Protein AF-A0A661M513-F1 (afdb_monomer_lite)

Radius of gyration: 14.8 Å; chains: 1; bounding box: 26×38×31 Å

Foldseek 3Di:
DPPQDQQHQPPVPPRDGNVVPCPVVVVVVVVCVVVPPDDDDD

Secondary structure (DSSP, 8-state):
-----TTSBPTTSSSSBGGGTHHHHHHHHHHHTT--S-----

Structure (mmCIF, N/CA/C/O backbone):
data_AF-A0A661M513-F1
#
_entry.id   AF-A0A661M513-F1
#
loop_
_atom_site.group_PDB
_atom_site.id
_atom_site.type_symbol
_atom_site.label_atom_id
_atom_site.label_alt_id
_atom_site.label_comp_id
_atom_site.label_asym_id
_atom_site.label_entity_id
_atom_site.label_seq_id
_atom_site.pdbx_PDB_ins_code
_atom_site.Cartn_x
_atom_site.Cartn_y
_atom_site.Cartn_z
_atom_site.occupancy
_atom_site.B_iso_or_equiv
_atom_site.auth_seq_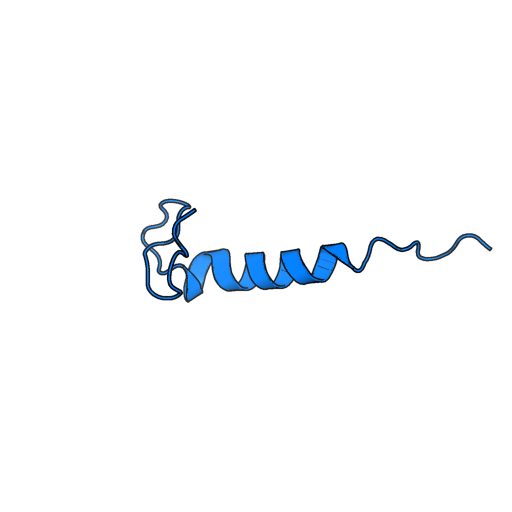id
_atom_site.auth_comp_id
_atom_site.auth_asym_id
_atom_site.auth_atom_id
_atom_site.pdbx_PDB_model_num
ATOM 1 N N . MET A 1 1 ? -10.152 5.045 -14.244 1.00 52.91 1 MET A N 1
ATOM 2 C CA . MET A 1 1 ? -10.452 4.392 -12.949 1.00 52.91 1 MET A CA 1
ATOM 3 C C . MET A 1 1 ? -9.608 5.067 -11.880 1.00 52.91 1 MET A C 1
ATOM 5 O O . MET A 1 1 ? -8.403 5.175 -12.102 1.00 52.91 1 MET A O 1
ATOM 9 N N . PRO A 1 2 ? -10.203 5.597 -10.800 1.00 53.94 2 PRO A N 1
ATOM 10 C CA . PRO A 1 2 ? -9.456 6.309 -9.767 1.00 53.94 2 PRO A CA 1
ATOM 11 C C . PRO A 1 2 ? -8.354 5.395 -9.224 1.00 53.94 2 PRO A C 1
ATOM 13 O O . PRO A 1 2 ? -8.597 4.229 -8.911 1.00 53.94 2 PRO A O 1
ATOM 16 N N . LYS A 1 3 ? -7.118 5.900 -9.185 1.00 64.38 3 LYS A N 1
ATOM 17 C CA . LYS A 1 3 ? -5.987 5.205 -8.564 1.00 64.38 3 LYS A CA 1
ATOM 18 C C . LYS A 1 3 ? -6.279 5.140 -7.067 1.00 64.38 3 LYS A C 1
ATOM 20 O O . LYS A 1 3 ? -5.980 6.092 -6.357 1.00 64.38 3 LYS A O 1
ATOM 25 N N . LEU A 1 4 ? -6.890 4.044 -6.614 1.00 74.75 4 LEU A N 1
ATOM 26 C CA . LEU A 1 4 ? -7.075 3.770 -5.193 1.00 74.75 4 LEU A CA 1
ATOM 27 C C . LEU A 1 4 ? -5.701 3.866 -4.521 1.00 74.75 4 LEU A C 1
ATOM 29 O O . LEU A 1 4 ? -4.782 3.103 -4.844 1.00 74.75 4 LEU A O 1
ATOM 33 N N . GLY A 1 5 ? -5.537 4.854 -3.648 1.00 81.50 5 GLY A N 1
ATOM 34 C CA . GLY A 1 5 ? -4.299 5.065 -2.929 1.00 81.50 5 GLY A CA 1
ATOM 35 C C . GLY A 1 5 ? -4.051 3.907 -1.971 1.00 81.50 5 GLY A C 1
ATOM 36 O O . GLY A 1 5 ? -4.957 3.225 -1.495 1.00 81.50 5 GLY A O 1
ATOM 37 N N . ARG A 1 6 ? -2.781 3.663 -1.644 1.00 83.56 6 ARG A N 1
ATOM 38 C CA . ARG A 1 6 ? -2.399 2.584 -0.714 1.00 83.56 6 ARG A CA 1
ATOM 39 C C . ARG A 1 6 ? -3.074 2.716 0.661 1.00 83.56 6 ARG A C 1
ATOM 41 O O . ARG A 1 6 ? -3.260 1.709 1.344 1.00 83.56 6 ARG A O 1
ATOM 48 N N . ASN A 1 7 ? -3.420 3.935 1.066 1.00 88.00 7 ASN A N 1
ATOM 49 C CA . ASN A 1 7 ? -4.025 4.221 2.364 1.00 88.00 7 ASN A CA 1
ATOM 50 C C . ASN A 1 7 ? -5.556 4.217 2.355 1.00 88.00 7 ASN A C 1
ATOM 52 O O . ASN A 1 7 ? -6.134 4.191 3.441 1.00 88.00 7 ASN A O 1
ATOM 56 N N . ASP A 1 8 ? -6.189 4.213 1.181 1.00 90.44 8 ASP A N 1
ATOM 57 C CA . ASP A 1 8 ? -7.643 4.203 1.059 1.00 90.44 8 ASP A CA 1
ATOM 58 C C . ASP A 1 8 ? -8.247 2.896 1.564 1.00 90.44 8 ASP A C 1
ATOM 60 O O . ASP A 1 8 ? -7.565 1.873 1.695 1.00 90.44 8 ASP A O 1
ATOM 64 N N . LEU A 1 9 ? -9.545 2.925 1.856 1.00 90.69 9 LEU A N 1
ATOM 65 C CA . LEU A 1 9 ? -10.290 1.723 2.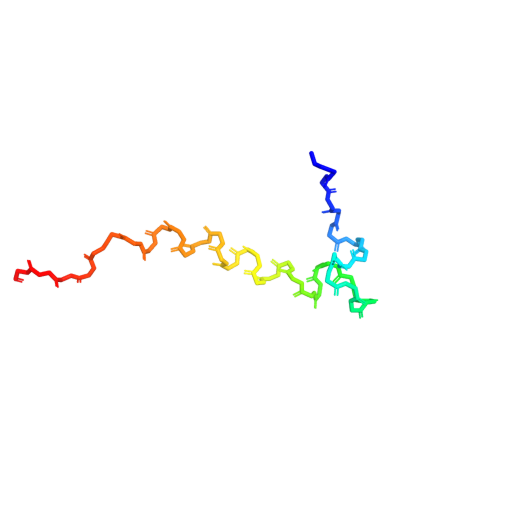199 1.00 90.69 9 LEU A CA 1
ATOM 66 C C . LEU A 1 9 ? -10.258 0.740 1.029 1.00 90.69 9 LEU A C 1
ATOM 68 O O . LEU A 1 9 ? -10.376 1.108 -0.138 1.00 90.69 9 LEU A O 1
ATOM 72 N N . CYS A 1 10 ? -10.062 -0.536 1.344 1.00 91.00 10 CYS A N 1
ATOM 73 C CA . CYS A 1 10 ? -10.010 -1.560 0.322 1.00 91.00 10 CYS A CA 1
ATOM 74 C C . CYS A 1 10 ? -11.373 -1.695 -0.367 1.00 91.00 10 CYS A C 1
ATOM 76 O O . CYS A 1 10 ? -12.397 -1.829 0.299 1.00 91.00 10 CYS A O 1
ATOM 78 N N . TRP A 1 11 ? -11.355 -1.784 -1.698 1.00 86.12 11 TRP A N 1
ATOM 79 C CA . TRP A 1 11 ? -12.547 -1.941 -2.542 1.00 86.12 11 TRP A CA 1
ATOM 80 C C . TRP A 1 11 ? -13.403 -3.181 -2.220 1.00 86.12 11 TRP A C 1
ATOM 82 O O . TRP A 1 11 ? -14.558 -3.248 -2.615 1.00 86.12 11 TRP A O 1
ATOM 92 N N . CYS A 1 12 ? -12.862 -4.152 -1.481 1.00 88.31 12 CYS A N 1
ATOM 93 C CA . CYS A 1 12 ? -13.567 -5.359 -1.042 1.00 88.31 12 CYS A CA 1
ATOM 94 C C . CYS A 1 12 ? -14.556 -5.136 0.119 1.00 88.31 12 CYS A C 1
ATOM 96 O O . CYS A 1 12 ? -15.150 -6.096 0.598 1.00 88.31 12 CYS A O 1
ATOM 98 N N . GLY A 1 13 ? -14.681 -3.910 0.641 1.00 84.69 13 GLY A N 1
ATOM 99 C CA . GLY A 1 13 ? -15.630 -3.595 1.714 1.00 84.69 13 GLY A CA 1
ATOM 100 C C . GLY A 1 13 ? -15.234 -4.105 3.106 1.00 84.69 13 GLY A C 1
ATOM 101 O O . GLY A 1 13 ? -16.001 -3.963 4.047 1.00 84.69 13 GLY A O 1
ATOM 102 N N . SER A 1 14 ? -14.025 -4.646 3.293 1.00 86.56 14 SER A N 1
ATOM 103 C CA . SER A 1 14 ? -13.586 -5.196 4.590 1.00 86.56 14 SER A CA 1
ATOM 104 C C . SER A 1 14 ? -13.255 -4.147 5.668 1.00 86.56 14 SER A C 1
ATOM 106 O O . SER A 1 14 ? -12.730 -4.511 6.717 1.00 86.56 14 SER A O 1
ATOM 108 N N . GLY A 1 15 ? -13.423 -2.847 5.397 1.00 88.69 15 GLY A N 1
ATOM 109 C CA . GLY A 1 15 ? -13.043 -1.758 6.317 1.00 8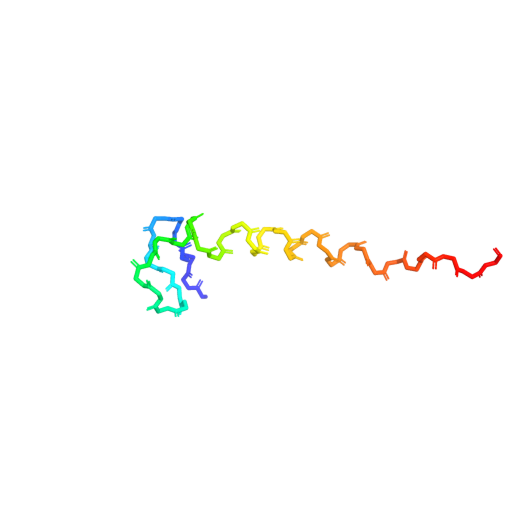8.69 15 GLY A CA 1
ATOM 110 C C . GLY A 1 15 ? -11.532 -1.618 6.584 1.00 88.69 15 GLY A C 1
ATOM 111 O O . GLY A 1 15 ? -11.103 -0.762 7.352 1.00 88.69 15 GLY A O 1
ATOM 112 N N . LYS A 1 16 ? -10.693 -2.444 5.948 1.00 90.38 16 LYS A N 1
ATOM 113 C CA . LYS A 1 16 ? -9.227 -2.417 6.071 1.00 90.38 16 LYS A CA 1
ATOM 114 C C . LYS A 1 16 ? -8.612 -1.537 4.981 1.00 90.38 16 LYS A C 1
ATOM 116 O O . LYS A 1 16 ? -9.120 -1.483 3.864 1.00 90.38 16 LYS A O 1
ATOM 121 N N . LYS A 1 17 ? -7.472 -0.900 5.275 1.00 91.31 17 LYS A N 1
ATOM 122 C CA . LYS A 1 17 ? -6.690 -0.133 4.283 1.00 91.31 17 LYS A CA 1
ATOM 123 C C . LYS A 1 17 ? -6.244 -1.035 3.128 1.00 91.31 17 LYS A C 1
ATOM 125 O O . LYS A 1 17 ? -5.788 -2.153 3.379 1.00 91.31 17 LYS A O 1
ATOM 130 N N . TYR A 1 18 ? -6.288 -0.537 1.893 1.00 91.25 18 TYR A N 1
ATOM 131 C CA . TYR A 1 18 ? -5.931 -1.262 0.672 1.00 91.25 18 TYR A CA 1
ATOM 132 C C . TYR A 1 18 ? -4.547 -1.912 0.785 1.00 91.25 18 TYR A C 1
ATOM 134 O O . TYR A 1 18 ? -4.416 -3.112 0.541 1.00 91.25 18 TYR A O 1
ATOM 142 N N . LYS A 1 19 ? -3.548 -1.175 1.303 1.00 89.62 19 LYS A N 1
ATOM 143 C CA . LYS A 1 19 ? -2.187 -1.679 1.575 1.00 89.62 19 LYS A CA 1
ATOM 144 C C . LYS A 1 19 ? -2.128 -2.942 2.433 1.00 89.62 19 LYS A C 1
ATOM 146 O O . LYS A 1 19 ? -1.219 -3.739 2.250 1.00 89.62 19 LYS A O 1
ATOM 151 N N . ARG A 1 20 ? -3.057 -3.114 3.373 1.00 90.56 20 ARG A N 1
ATOM 152 C CA . ARG A 1 20 ? -3.079 -4.241 4.325 1.00 90.56 20 ARG A CA 1
ATOM 153 C 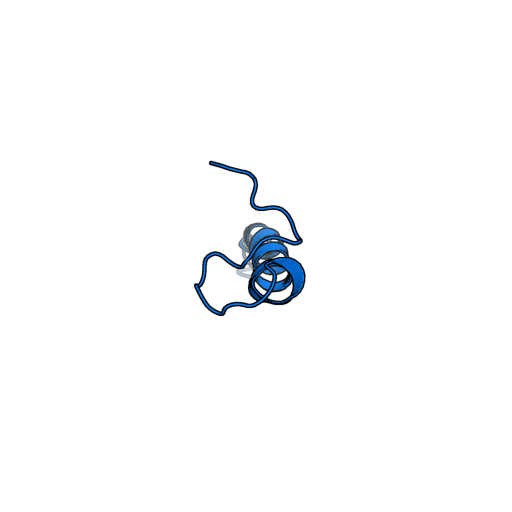C . ARG A 1 20 ? -4.094 -5.321 3.956 1.00 90.56 20 ARG A C 1
ATOM 155 O O . ARG A 1 20 ? -4.300 -6.246 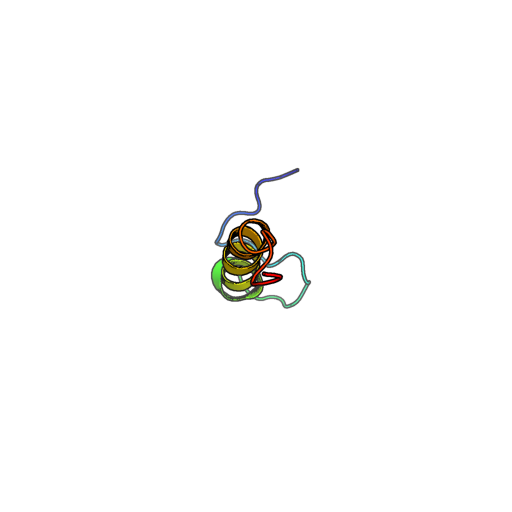4.731 1.00 90.56 20 ARG A O 1
ATOM 162 N N . CYS A 1 21 ? -4.782 -5.158 2.833 1.00 91.94 21 CYS A N 1
ATOM 163 C CA . CYS A 1 21 ? -5.839 -6.054 2.408 1.00 91.94 21 CYS A CA 1
ATOM 164 C C . CYS A 1 21 ? -5.468 -6.646 1.049 1.00 91.94 21 CYS A C 1
ATOM 166 O O . CYS A 1 21 ? -4.715 -7.613 0.995 1.00 91.94 21 CYS A O 1
ATOM 168 N N . HIS A 1 22 ? -5.911 -6.033 -0.047 1.00 90.06 22 HIS A N 1
ATOM 169 C CA . HIS A 1 22 ? -5.676 -6.583 -1.377 1.00 90.06 22 HIS A CA 1
ATOM 170 C C . HIS A 1 22 ? -4.368 -6.127 -2.031 1.00 90.06 22 HIS A C 1
ATOM 172 O O . HIS A 1 22 ? -3.977 -6.761 -2.998 1.00 90.06 22 HIS A O 1
ATOM 178 N N . LEU A 1 23 ? -3.650 -5.114 -1.524 1.00 88.56 23 LEU A N 1
ATOM 179 C CA . LEU A 1 23 ? -2.433 -4.622 -2.189 1.00 88.56 23 LEU A CA 1
ATOM 180 C C . LEU A 1 23 ? -1.366 -5.713 -2.382 1.00 88.56 23 LEU A C 1
ATOM 182 O O . LEU A 1 23 ? -0.863 -5.843 -3.489 1.00 88.56 23 LEU A O 1
ATOM 186 N N . ASP A 1 24 ? -1.028 -6.505 -1.355 1.00 86.69 24 ASP A N 1
ATOM 187 C CA . ASP A 1 24 ? -0.043 -7.601 -1.495 1.00 86.69 24 ASP A CA 1
ATOM 188 C C . ASP A 1 24 ? -0.510 -8.646 -2.514 1.00 86.69 24 ASP A C 1
ATOM 190 O O . ASP A 1 24 ? 0.233 -9.054 -3.406 1.00 86.69 24 ASP A O 1
ATOM 194 N N . SER A 1 25 ? -1.786 -9.022 -2.421 1.00 86.44 25 SER A N 1
ATOM 195 C CA . SER A 1 25 ? -2.397 -9.997 -3.320 1.00 86.44 25 SER A CA 1
ATOM 196 C C . SER A 1 25 ? -2.428 -9.507 -4.767 1.00 86.44 25 SER A C 1
ATOM 198 O O . SER A 1 25 ? -2.164 -10.289 -5.673 1.00 86.44 25 SER A O 1
ATOM 200 N N . ASP A 1 26 ? -2.726 -8.230 -4.997 1.00 83.69 26 ASP A N 1
ATOM 201 C CA . ASP A 1 26 ? -2.780 -7.615 -6.324 1.00 83.69 26 ASP A CA 1
ATOM 202 C C . ASP A 1 26 ? -1.377 -7.500 -6.932 1.00 83.69 26 ASP A C 1
ATOM 204 O O . ASP A 1 26 ? -1.157 -7.888 -8.079 1.00 83.69 26 ASP A O 1
ATOM 208 N N . MET A 1 27 ? -0.394 -7.087 -6.122 1.00 81.69 27 MET A N 1
ATOM 209 C CA . MET A 1 27 ? 1.021 -7.060 -6.508 1.00 81.69 27 MET A CA 1
ATOM 210 C C . MET A 1 27 ? 1.518 -8.461 -6.886 1.00 81.69 27 MET A C 1
ATOM 212 O O . MET A 1 27 ? 2.151 -8.639 -7.927 1.00 81.69 27 MET A O 1
ATOM 216 N N . ARG A 1 28 ? 1.162 -9.481 -6.095 1.00 80.94 28 ARG A N 1
ATOM 217 C CA . ARG A 1 28 ? 1.515 -10.879 -6.369 1.00 80.94 28 ARG A CA 1
ATOM 218 C C . ARG A 1 28 ? 0.811 -11.422 -7.614 1.00 80.94 28 ARG A C 1
ATOM 220 O O . ARG A 1 28 ? 1.440 -12.107 -8.415 1.00 80.94 28 ARG A O 1
ATOM 227 N N . LYS A 1 29 ? -0.476 -11.113 -7.814 1.00 70.50 29 LYS A N 1
ATOM 228 C CA . LYS A 1 29 ? -1.227 -11.506 -9.022 1.00 70.50 29 LYS A CA 1
ATOM 229 C C . LYS A 1 29 ? -0.637 -10.873 -10.279 1.00 70.50 29 LYS A C 1
ATOM 231 O O . LYS A 1 29 ? -0.516 -11.558 -1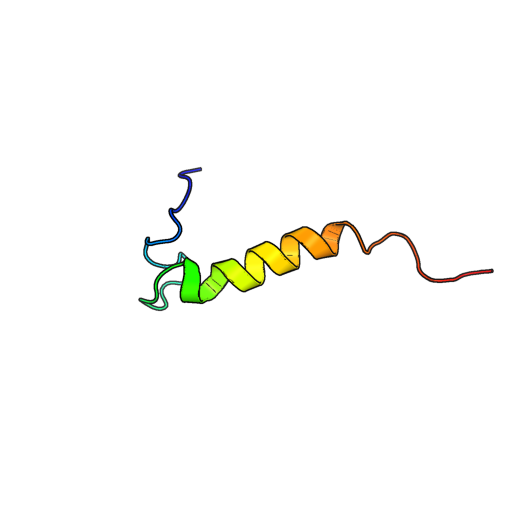1.289 1.00 70.50 29 LYS A O 1
ATOM 236 N N . ARG A 1 30 ? -0.194 -9.615 -10.208 1.00 66.19 30 ARG A N 1
ATOM 237 C CA . ARG A 1 30 ? 0.443 -8.924 -11.338 1.00 66.19 30 ARG A CA 1
ATOM 238 C C . ARG A 1 30 ? 1.763 -9.568 -11.770 1.00 66.19 30 ARG A C 1
ATOM 240 O O . ARG A 1 30 ? 2.098 -9.512 -12.946 1.00 66.19 30 ARG A O 1
ATOM 247 N N . SER A 1 31 ? 2.465 -10.230 -10.851 1.00 60.84 31 SER A N 1
ATOM 248 C CA . SER A 1 31 ? 3.673 -11.010 -11.150 1.00 60.84 31 SER A CA 1
ATOM 249 C C . SER A 1 31 ? 3.388 -12.387 -11.764 1.00 60.84 31 SER A C 1
ATOM 251 O O . SER A 1 31 ? 4.262 -12.938 -12.424 1.00 60.84 31 SER A O 1
ATOM 253 N N . ARG A 1 32 ? 2.194 -12.963 -11.561 1.00 58.56 32 ARG A N 1
ATOM 254 C CA . ARG A 1 32 ? 1.848 -14.316 -12.044 1.00 58.56 32 ARG A CA 1
ATOM 255 C C . ARG A 1 32 ? 1.426 -14.357 -13.509 1.00 58.56 32 ARG A C 1
ATOM 257 O O . ARG A 1 32 ? 1.467 -15.415 -14.116 1.00 58.56 32 ARG A O 1
ATOM 264 N N . VAL A 1 33 ? 1.085 -13.213 -14.102 1.00 59.62 33 VAL A N 1
ATOM 265 C CA . VAL A 1 33 ? 0.769 -13.123 -15.541 1.00 59.62 33 VAL A CA 1
ATOM 266 C C . VAL A 1 33 ? 2.017 -13.301 -16.429 1.00 59.62 33 VAL A C 1
ATOM 268 O O . VAL A 1 33 ? 1.897 -13.457 -17.637 1.00 59.62 33 VAL A O 1
ATOM 271 N N . LEU A 1 34 ? 3.222 -13.303 -15.844 1.00 58.19 34 LEU A N 1
ATOM 272 C CA . LEU A 1 34 ? 4.479 -13.636 -16.531 1.00 58.19 34 LEU A CA 1
ATOM 273 C C . LEU A 1 34 ? 4.857 -15.124 -16.430 1.00 58.19 34 LEU A C 1
ATOM 275 O O . LEU A 1 34 ? 5.728 -15.567 -17.177 1.00 58.19 34 LEU A O 1
ATOM 279 N N . ASP A 1 35 ? 4.169 -15.894 -15.581 1.00 55.38 35 ASP A N 1
ATOM 280 C CA . ASP A 1 35 ? 4.371 -17.333 -15.370 1.00 55.38 35 ASP A CA 1
ATOM 281 C C . ASP A 1 35 ? 3.272 -18.139 -16.083 1.00 55.38 35 ASP A C 1
ATOM 283 O O . ASP A 1 35 ? 2.540 -18.943 -15.520 1.00 55.38 35 ASP A O 1
ATOM 287 N N . SER A 1 36 ? 3.048 -17.834 -17.356 1.00 62.22 36 SER A N 1
ATOM 288 C CA . SER A 1 36 ? 2.195 -18.647 -18.238 1.00 62.22 36 SER A CA 1
ATOM 289 C C . SER A 1 36 ? 2.913 -18.983 -19.539 1.00 62.22 36 SER A C 1
ATOM 291 O O . SER A 1 36 ? 2.294 -19.301 -20.549 1.00 62.22 36 SER A O 1
ATOM 293 N N . ARG A 1 37 ? 4.250 -18.945 -19.515 1.00 63.16 37 ARG A N 1
ATOM 294 C CA . ARG A 1 37 ? 5.088 -19.578 -20.531 1.00 63.16 37 ARG A CA 1
ATOM 295 C C . ARG A 1 37 ? 5.572 -20.916 -19.986 1.00 63.16 37 ARG A C 1
ATOM 297 O O . ARG A 1 37 ? 6.676 -21.028 -19.480 1.00 63.16 37 ARG A O 1
ATOM 304 N N . CYS A 1 38 ? 4.658 -21.881 -20.086 1.00 64.38 38 CYS A N 1
ATOM 305 C CA . CYS A 1 38 ? 4.913 -23.286 -20.390 1.00 64.38 38 CYS A CA 1
ATOM 306 C C . CYS A 1 38 ? 6.164 -23.888 -19.725 1.00 64.38 38 CYS A C 1
ATOM 308 O O . CYS A 1 38 ? 7.228 -23.977 -20.335 1.00 64.38 38 CYS A O 1
ATOM 310 N N . THR A 1 39 ? 6.020 -24.364 -18.488 1.00 69.12 39 THR A N 1
ATOM 311 C CA . THR A 1 39 ? 6.922 -25.391 -17.971 1.00 69.12 39 THR A CA 1
ATOM 312 C C . THR A 1 39 ? 6.645 -26.699 -18.725 1.00 69.12 39 THR A C 1
ATOM 314 O O . THR A 1 39 ? 5.553 -27.257 -18.668 1.00 69.12 39 THR A O 1
ATOM 317 N N . THR A 1 40 ? 7.658 -27.154 -19.467 1.00 65.75 40 THR A N 1
ATOM 318 C CA . THR A 1 40 ? 7.888 -28.539 -19.922 1.00 65.75 40 THR A CA 1
ATOM 319 C C . THR A 1 40 ? 6.810 -29.220 -20.777 1.00 65.75 40 THR A C 1
ATOM 321 O O . THR A 1 40 ? 5.897 -29.870 -20.271 1.00 65.75 40 THR A O 1
ATOM 324 N N . ARG A 1 41 ? 7.047 -29.249 -22.096 1.00 59.00 41 ARG A N 1
ATOM 325 C CA . ARG A 1 41 ? 6.848 -30.477 -22.882 1.00 59.00 41 ARG A CA 1
ATOM 326 C C . ARG A 1 41 ? 7.930 -30.601 -23.960 1.00 59.00 41 ARG A C 1
ATOM 328 O O . ARG A 1 41 ? 7.728 -30.162 -25.088 1.00 59.00 41 ARG A O 1
ATOM 335 N N . SER A 1 42 ? 9.082 -31.157 -23.596 1.00 56.28 42 SER A N 1
ATOM 336 C CA . SER A 1 42 ? 10.031 -31.876 -24.467 1.00 56.28 42 SER A CA 1
ATOM 337 C C . SER A 1 42 ? 10.944 -32.707 -23.580 1.00 56.28 42 SER A C 1
ATOM 339 O O . SER A 1 42 ? 11.447 -32.121 -22.596 1.00 56.28 42 SER A O 1
#

Sequence (42 aa):
MPKLGRNDLCWCGSGKKYKRCHLDSDMRKRSRVLDSRCTTRS

pLDDT: mean 76.62, std 13.48, range [52.91, 91.94]